Protein AF-A0A3G1KS59-F1 (afdb_monomer)

Radius of gyration: 21.38 Å; Cα contacts (8 Å, |Δi|>4): 62; chains: 1; bounding box: 38×48×67 Å

Organism: Formimonas warabiya (NCBI:txid1761012)

Structure (mmCIF, N/CA/C/O backbone):
data_AF-A0A3G1KS59-F1
#
_entry.id   AF-A0A3G1KS59-F1
#
loop_
_atom_site.group_PDB
_atom_site.id
_atom_site.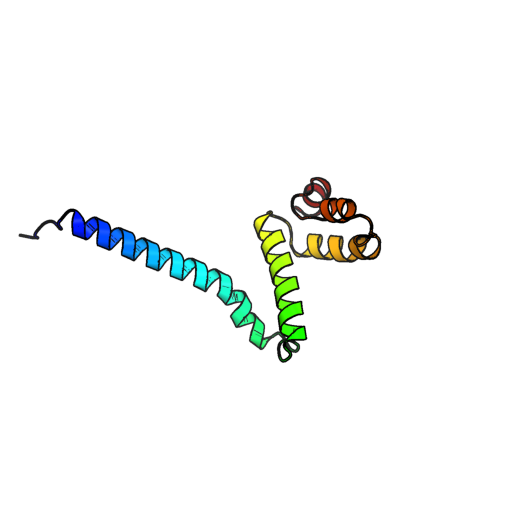type_symbol
_atom_site.label_atom_id
_atom_site.label_alt_id
_atom_site.label_comp_id
_atom_site.label_asym_id
_atom_site.label_entity_id
_atom_site.label_seq_id
_atom_site.pdbx_PDB_ins_code
_atom_site.Cartn_x
_atom_site.Cartn_y
_atom_site.Cartn_z
_atom_site.occupancy
_atom_site.B_iso_or_equiv
_atom_site.auth_seq_id
_atom_site.auth_comp_id
_atom_site.auth_asym_id
_atom_site.auth_atom_id
_atom_site.pdbx_PDB_model_num
ATOM 1 N N . MET A 1 1 ? 4.334 32.049 45.330 1.00 53.88 1 MET A N 1
ATOM 2 C CA . MET A 1 1 ? 3.163 32.367 44.484 1.00 53.88 1 MET A CA 1
ATOM 3 C C . MET A 1 1 ? 3.520 31.979 43.051 1.00 53.88 1 MET A C 1
ATOM 5 O O . MET A 1 1 ? 4.407 32.608 42.491 1.00 53.88 1 MET A O 1
ATOM 9 N N . ARG A 1 2 ? 2.989 30.873 42.498 1.00 63.34 2 ARG A N 1
ATOM 10 C CA . ARG A 1 2 ? 3.279 30.501 41.096 1.00 63.34 2 ARG A CA 1
ATOM 11 C C . ARG A 1 2 ? 2.574 31.510 40.196 1.00 63.34 2 ARG A C 1
ATOM 13 O O . ARG A 1 2 ? 1.353 31.610 40.256 1.00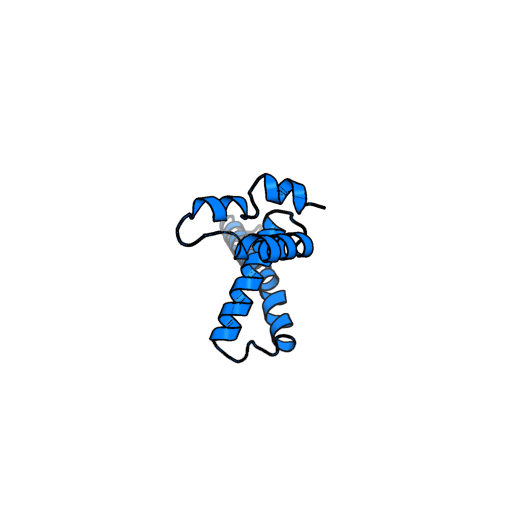 63.34 2 ARG A O 1
ATOM 20 N N . LEU A 1 3 ? 3.343 32.261 39.414 1.00 77.38 3 LEU A N 1
ATOM 21 C CA . LEU A 1 3 ? 2.802 33.132 38.377 1.00 77.38 3 LEU A CA 1
ATOM 22 C C . LEU A 1 3 ? 2.021 32.254 37.395 1.00 77.38 3 LEU A C 1
ATOM 24 O O . LEU A 1 3 ? 2.565 31.276 36.879 1.00 77.38 3 LEU A O 1
ATOM 28 N N . LEU A 1 4 ? 0.740 32.562 37.195 1.00 78.00 4 LEU A N 1
ATOM 29 C CA . LEU A 1 4 ? -0.046 31.897 36.164 1.00 78.00 4 LEU A CA 1
ATOM 30 C C . LEU A 1 4 ? 0.583 32.225 34.799 1.00 78.00 4 LEU A C 1
ATOM 32 O O . LEU A 1 4 ? 0.901 33.393 34.555 1.00 78.00 4 LEU A O 1
ATOM 36 N N . PRO A 1 5 ? 0.804 31.219 33.934 1.00 79.69 5 PRO A N 1
ATOM 37 C CA . PRO A 1 5 ? 1.373 31.443 32.612 1.00 79.69 5 PRO A CA 1
ATOM 38 C C . PRO A 1 5 ? 0.466 32.367 31.797 1.00 79.69 5 PRO A C 1
ATOM 40 O O . PRO A 1 5 ? -0.762 32.334 31.927 1.00 79.69 5 PRO A O 1
ATOM 43 N N . LYS A 1 6 ? 1.072 33.219 30.970 1.00 86.06 6 LYS A N 1
ATOM 44 C CA . LYS A 1 6 ? 0.328 34.174 30.146 1.00 86.06 6 LYS A CA 1
ATOM 45 C C . LYS A 1 6 ? -0.387 33.429 29.007 1.00 86.06 6 LYS A C 1
ATOM 47 O O . LYS A 1 6 ? 0.073 32.365 28.593 1.00 86.06 6 LYS A O 1
ATOM 52 N N . PRO A 1 7 ? -1.487 33.966 28.447 1.00 81.81 7 PRO A N 1
ATOM 53 C CA . PRO A 1 7 ? -2.228 33.335 27.342 1.00 81.81 7 PRO A CA 1
ATOM 54 C C . PRO A 1 7 ? -1.348 32.939 26.137 1.00 81.81 7 PRO A C 1
ATOM 56 O O . PRO A 1 7 ? -1.566 31.907 25.505 1.00 81.81 7 PRO A O 1
ATOM 59 N N . GLU A 1 8 ? -0.300 33.710 25.860 1.00 82.94 8 GLU A N 1
ATOM 60 C CA . GLU A 1 8 ? 0.714 33.436 24.832 1.00 82.94 8 GLU A CA 1
ATOM 61 C C . GLU A 1 8 ? 1.587 32.196 25.107 1.00 82.94 8 GLU A C 1
ATOM 63 O O . GLU A 1 8 ? 1.983 31.494 24.170 1.00 82.94 8 GLU A O 1
ATOM 68 N N . ASP A 1 9 ? 1.832 31.865 26.376 1.00 86.00 9 ASP A N 1
ATOM 69 C CA . ASP A 1 9 ? 2.581 30.669 26.773 1.00 86.00 9 ASP A CA 1
ATOM 70 C C . ASP A 1 9 ? 1.771 29.399 26.505 1.00 86.00 9 ASP A C 1
ATOM 72 O O . ASP A 1 9 ? 2.328 28.381 26.089 1.00 86.00 9 ASP A O 1
ATOM 76 N N . PHE A 1 10 ? 0.444 29.464 26.646 1.00 84.81 10 PHE A N 1
ATOM 77 C CA . PHE A 1 10 ? -0.437 28.356 26.280 1.00 84.81 10 PHE A CA 1
ATOM 78 C C . PHE A 1 10 ? -0.416 28.093 24.776 1.00 84.81 10 PHE A C 1
ATOM 80 O O . PHE A 1 10 ? -0.379 26.935 24.363 1.00 84.81 10 PHE A O 1
ATOM 87 N N . LEU A 1 11 ? -0.397 29.141 23.946 1.00 85.25 11 LEU A N 1
ATOM 88 C CA . LEU A 1 11 ? -0.320 28.974 22.496 1.00 85.25 11 LEU A CA 1
ATOM 89 C C . LEU A 1 11 ? 1.023 28.357 22.079 1.00 85.25 11 LEU A C 1
ATOM 91 O O . LEU A 1 11 ? 1.039 27.388 21.319 1.00 85.25 11 LEU A O 1
ATOM 95 N N . LYS A 1 12 ? 2.140 28.834 22.645 1.00 86.31 12 LYS A N 1
ATOM 96 C CA . LYS A 1 12 ? 3.471 28.235 22.436 1.00 86.31 12 LYS A CA 1
ATOM 97 C C . LYS A 1 12 ? 3.527 26.781 22.903 1.00 86.31 12 LYS A C 1
ATOM 99 O O . LYS A 1 12 ? 4.078 25.937 22.199 1.00 86.31 12 LYS A O 1
ATOM 104 N N . MET A 1 13 ? 2.932 26.473 24.056 1.00 86.69 13 MET A N 1
ATOM 105 C CA . MET A 1 13 ? 2.868 25.112 24.586 1.00 86.69 13 MET A CA 1
ATOM 106 C C . MET A 1 13 ? 2.061 24.194 23.666 1.00 86.69 13 MET A C 1
ATOM 108 O O . MET A 1 13 ? 2.522 23.099 23.362 1.00 86.69 13 MET A O 1
ATOM 112 N N . ARG A 1 14 ? 0.905 24.646 23.160 1.00 87.88 14 ARG A N 1
ATOM 113 C CA . ARG A 1 14 ? 0.076 23.871 22.222 1.00 87.88 14 ARG A CA 1
ATOM 114 C C . ARG A 1 14 ? 0.790 23.635 20.900 1.00 87.88 14 ARG A C 1
ATOM 116 O O . ARG A 1 14 ? 0.842 22.493 20.463 1.00 87.88 14 ARG A O 1
ATOM 123 N N . ILE A 1 15 ? 1.380 24.667 20.296 1.00 88.31 15 ILE A N 1
ATOM 124 C CA . ILE A 1 15 ? 2.144 24.528 19.045 1.00 88.31 15 ILE A CA 1
ATOM 125 C C . ILE A 1 15 ? 3.283 23.520 19.231 1.00 88.31 15 ILE A C 1
ATOM 127 O O . ILE A 1 15 ? 3.451 22.616 18.416 1.00 88.31 15 ILE A O 1
ATOM 131 N N . ARG A 1 16 ? 4.026 23.618 20.340 1.00 90.19 16 ARG A N 1
ATOM 132 C CA . ARG A 1 16 ? 5.118 22.688 20.644 1.00 90.19 16 ARG A CA 1
ATOM 133 C C . ARG A 1 16 ? 4.620 21.257 20.851 1.00 90.19 16 ARG A C 1
ATOM 135 O O . ARG A 1 16 ? 5.262 20.328 20.370 1.00 90.19 16 ARG A O 1
ATOM 142 N N . LEU A 1 17 ? 3.474 21.082 21.511 1.00 86.44 17 LEU A N 1
ATOM 143 C CA . LEU A 1 17 ? 2.839 19.776 21.692 1.00 86.44 17 LEU A CA 1
ATOM 144 C C . LEU A 1 17 ? 2.411 19.170 20.347 1.00 86.44 17 LEU A C 1
ATOM 146 O O . LEU A 1 17 ? 2.685 18.003 20.095 1.00 86.44 17 LEU A O 1
ATOM 150 N N . TYR A 1 18 ? 1.802 19.967 19.464 1.00 87.19 18 TYR A N 1
ATOM 151 C CA . TYR A 1 18 ? 1.408 19.529 18.123 1.00 87.19 18 TYR A CA 1
ATOM 152 C C . TYR A 1 18 ? 2.612 19.089 17.293 1.00 87.19 18 TYR A C 1
ATOM 154 O O . TYR A 1 18 ? 2.584 18.001 16.728 1.00 87.19 18 TYR A O 1
ATOM 162 N N . ILE A 1 19 ? 3.686 19.882 17.260 1.00 89.88 19 ILE A N 1
ATOM 163 C CA . ILE A 1 19 ? 4.908 19.529 16.520 1.00 89.88 19 ILE A CA 1
ATOM 164 C C . ILE A 1 19 ? 5.502 18.213 17.042 1.00 89.88 19 ILE A C 1
ATOM 166 O O . ILE A 1 19 ? 5.876 17.355 16.246 1.00 89.88 19 ILE A O 1
ATOM 170 N N . LEU A 1 20 ? 5.548 18.024 18.366 1.00 89.75 20 LEU A N 1
ATOM 171 C CA . LEU A 1 20 ? 6.035 16.783 18.977 1.00 89.75 20 LEU A CA 1
ATOM 172 C C . LEU A 1 20 ? 5.166 15.575 18.605 1.00 89.75 20 LEU A C 1
ATOM 174 O O . LEU A 1 20 ? 5.705 14.536 18.229 1.00 89.75 20 LEU A O 1
ATOM 178 N N . MET A 1 21 ? 3.838 15.708 18.675 1.00 88.25 21 MET A N 1
ATOM 179 C CA . MET A 1 21 ? 2.926 14.622 18.305 1.00 88.25 21 MET A CA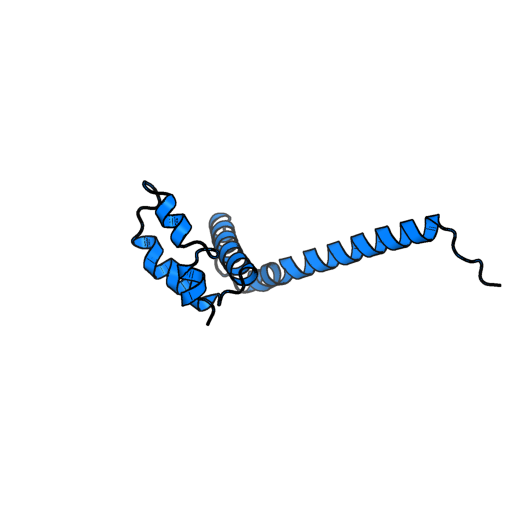 1
ATOM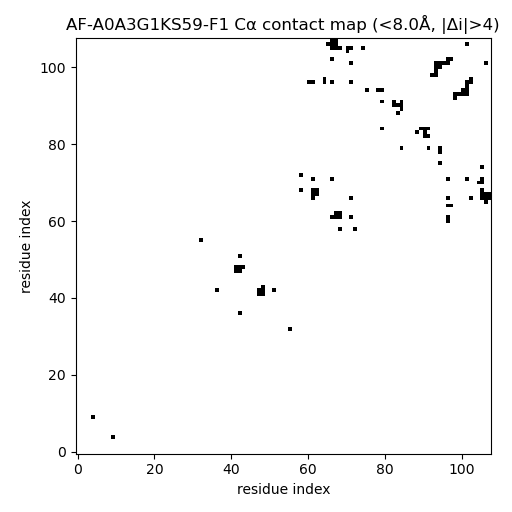 180 C C . MET A 1 21 ? 3.027 14.279 16.817 1.00 88.25 21 MET A C 1
ATOM 182 O O . MET A 1 21 ? 3.097 13.104 16.468 1.00 88.25 21 MET A O 1
ATOM 186 N N . LEU A 1 22 ? 3.102 15.283 15.941 1.00 88.19 22 LEU A N 1
ATOM 187 C CA . LEU A 1 22 ? 3.285 15.069 14.505 1.00 88.19 22 LEU A CA 1
ATOM 188 C C . LEU A 1 22 ? 4.611 14.361 14.203 1.00 88.19 22 LEU A C 1
ATOM 190 O O . LEU A 1 22 ? 4.629 13.407 13.428 1.00 88.19 22 LEU A O 1
ATOM 194 N N . GLY A 1 23 ? 5.703 14.780 14.852 1.00 88.81 23 GLY A N 1
ATOM 195 C CA . GLY A 1 23 ? 7.009 14.136 14.716 1.00 88.81 23 GLY A CA 1
ATOM 196 C C . GLY A 1 23 ? 6.982 12.670 15.148 1.00 88.81 23 GLY A C 1
ATOM 197 O O . GLY A 1 23 ? 7.453 11.808 14.412 1.00 88.81 23 GLY A O 1
ATOM 198 N N . TYR A 1 24 ? 6.359 12.375 16.293 1.00 90.75 24 TYR A N 1
ATOM 199 C CA . TYR A 1 24 ? 6.215 11.006 16.791 1.00 90.75 24 TYR A CA 1
ATOM 200 C C . TYR A 1 24 ? 5.422 10.111 15.829 1.00 90.75 24 TYR A C 1
ATOM 202 O O . TYR A 1 24 ? 5.840 8.991 15.539 1.00 90.75 24 TYR A O 1
ATOM 210 N N . LEU A 1 25 ? 4.302 10.608 15.293 1.00 87.81 25 LEU A N 1
ATOM 211 C CA . LEU A 1 25 ? 3.479 9.866 14.333 1.00 87.81 25 LEU A CA 1
ATOM 212 C C . LEU A 1 25 ? 4.239 9.586 13.030 1.00 87.81 25 LEU A C 1
ATOM 214 O O . LEU A 1 25 ? 4.208 8.460 12.529 1.00 87.81 25 LEU A O 1
ATOM 218 N N . ALA A 1 26 ? 4.954 10.585 12.506 1.00 84.19 26 ALA A N 1
ATOM 219 C CA . ALA A 1 26 ? 5.766 10.434 11.303 1.00 84.19 26 ALA A CA 1
ATOM 220 C C . ALA A 1 26 ? 6.908 9.426 11.508 1.00 84.19 26 ALA A C 1
ATOM 222 O O . ALA A 1 26 ? 7.119 8.543 10.675 1.00 84.19 26 ALA A O 1
ATOM 223 N N . GLU A 1 27 ? 7.610 9.510 12.640 1.00 85.88 27 GLU A N 1
ATOM 224 C CA . GLU A 1 27 ? 8.688 8.583 12.976 1.00 85.88 27 GLU A CA 1
ATOM 225 C C . GLU A 1 27 ? 8.162 7.149 13.133 1.00 85.88 27 GLU A C 1
ATOM 227 O O . GLU A 1 27 ? 8.748 6.204 12.605 1.00 85.88 27 GLU A O 1
ATOM 232 N N . ASN A 1 28 ? 7.023 6.970 13.806 1.00 85.88 28 ASN A N 1
ATOM 233 C CA . ASN A 1 28 ? 6.437 5.649 14.000 1.00 85.88 28 ASN A CA 1
ATOM 234 C C . ASN A 1 28 ? 5.954 5.015 12.685 1.00 85.88 28 ASN A C 1
ATOM 236 O O . ASN A 1 28 ? 6.087 3.806 12.510 1.00 85.88 28 ASN A O 1
ATOM 240 N N . SER A 1 29 ? 5.465 5.828 11.745 1.00 81.31 29 SER A N 1
ATOM 241 C CA . SER A 1 29 ? 5.058 5.374 10.410 1.00 81.31 29 SER A CA 1
ATOM 242 C C . SER A 1 29 ? 6.240 4.854 9.575 1.00 81.31 29 SER A C 1
ATOM 244 O O . SER A 1 29 ? 6.131 3.824 8.913 1.00 81.31 29 SER A O 1
ATOM 246 N N . ILE A 1 30 ? 7.416 5.495 9.654 1.00 81.12 30 ILE A N 1
ATOM 247 C CA . ILE A 1 30 ? 8.594 5.093 8.861 1.00 81.12 30 ILE A CA 1
ATOM 248 C C . ILE A 1 30 ? 9.448 3.993 9.522 1.00 81.12 30 ILE A C 1
ATOM 250 O O . ILE A 1 30 ? 10.185 3.280 8.837 1.00 81.12 30 ILE A O 1
ATOM 254 N N . ARG A 1 31 ? 9.357 3.804 10.845 1.00 82.38 31 ARG A N 1
ATOM 255 C CA . ARG A 1 31 ? 10.093 2.759 11.589 1.00 82.38 31 ARG A CA 1
ATOM 256 C C . ARG A 1 31 ? 10.012 1.347 10.983 1.00 82.38 31 ARG A C 1
ATOM 258 O O . ARG A 1 31 ? 11.078 0.747 10.830 1.00 82.38 31 ARG A O 1
ATOM 265 N N . PRO A 1 32 ? 8.843 0.791 10.604 1.00 75.81 32 PRO A N 1
ATOM 266 C CA . PRO A 1 32 ? 8.778 -0.549 10.010 1.00 75.81 32 PRO A CA 1
ATOM 267 C C . PRO A 1 32 ? 9.554 -0.659 8.688 1.00 75.81 32 PRO A C 1
ATOM 269 O O . PRO A 1 32 ? 10.188 -1.684 8.439 1.00 75.81 32 PRO A O 1
ATOM 272 N N . PHE A 1 33 ? 9.588 0.408 7.883 1.00 72.81 33 PHE A N 1
ATOM 273 C CA . PHE A 1 33 ? 10.399 0.476 6.663 1.00 72.81 33 PHE A CA 1
ATOM 274 C C . PHE A 1 33 ? 11.898 0.428 6.994 1.00 72.81 33 PHE A C 1
ATOM 276 O O . PHE A 1 33 ? 12.645 -0.357 6.416 1.00 72.81 33 PHE A O 1
ATOM 283 N N . VAL A 1 34 ? 12.348 1.238 7.960 1.00 75.00 34 VAL A N 1
ATOM 284 C CA . VAL A 1 34 ? 13.768 1.326 8.353 1.00 75.00 34 VAL A CA 1
ATOM 285 C C . VAL A 1 34 ? 14.265 0.027 8.989 1.00 75.00 34 VAL A C 1
ATOM 287 O O . VAL A 1 34 ? 15.372 -0.410 8.679 1.00 75.00 34 VAL A O 1
ATOM 290 N N . LEU A 1 35 ? 13.454 -0.615 9.835 1.00 76.50 35 LEU A N 1
ATOM 291 C CA . LEU A 1 35 ? 13.786 -1.909 10.440 1.00 76.50 35 LEU A CA 1
ATOM 292 C C . LEU A 1 35 ? 13.836 -3.031 9.391 1.00 76.50 35 LEU A C 1
ATOM 294 O O . LEU A 1 35 ? 14.724 -3.881 9.447 1.00 76.50 35 LEU A O 1
ATOM 298 N N . GLY A 1 36 ? 12.941 -2.991 8.398 1.00 71.62 36 GLY A N 1
ATOM 299 C CA . GLY A 1 36 ? 12.904 -3.937 7.284 1.00 71.62 36 GLY A CA 1
ATOM 300 C C . GLY A 1 36 ? 14.141 -3.898 6.384 1.00 71.62 36 GLY A C 1
ATOM 301 O O . GLY A 1 36 ? 14.514 -4.936 5.847 1.00 71.62 36 GLY A O 1
ATOM 302 N N . ARG A 1 37 ? 14.852 -2.761 6.286 1.00 66.75 37 ARG A N 1
ATOM 303 C CA . ARG A 1 37 ? 16.070 -2.622 5.455 1.00 66.75 37 ARG A CA 1
ATOM 304 C C . ARG A 1 37 ? 17.148 -3.665 5.756 1.00 66.75 37 ARG A C 1
ATOM 306 O O . ARG A 1 37 ? 17.851 -4.070 4.841 1.00 66.75 37 ARG A O 1
ATOM 313 N N . LYS A 1 38 ? 17.267 -4.131 7.005 1.00 64.38 38 LYS A N 1
ATOM 314 C CA . LYS A 1 38 ? 18.213 -5.207 7.367 1.00 64.38 38 LYS A CA 1
ATOM 315 C C . LYS A 1 38 ? 17.811 -6.582 6.815 1.00 64.38 38 LYS A C 1
ATOM 317 O O . LYS A 1 38 ? 18.665 -7.452 6.711 1.00 64.38 38 LYS A O 1
ATOM 322 N N . ASN A 1 39 ? 16.535 -6.774 6.482 1.00 63.91 39 ASN A N 1
ATOM 323 C CA . ASN A 1 39 ? 15.967 -8.023 5.975 1.00 63.91 39 ASN A CA 1
ATOM 324 C C . ASN A 1 39 ? 15.675 -7.975 4.461 1.00 63.91 39 ASN A C 1
ATOM 326 O O . ASN A 1 39 ? 15.304 -8.986 3.868 1.00 63.91 39 ASN A O 1
ATOM 330 N N . TRP A 1 40 ? 15.811 -6.812 3.813 1.00 65.75 40 TRP A N 1
ATOM 331 C CA . TRP A 1 40 ? 15.588 -6.665 2.373 1.00 65.75 40 TRP A CA 1
ATOM 332 C C . TRP A 1 40 ? 16.892 -6.870 1.620 1.00 65.75 40 TRP A C 1
ATOM 334 O O . TRP A 1 40 ? 17.585 -5.914 1.276 1.00 65.75 40 TRP A O 1
ATOM 344 N N . LEU A 1 41 ? 17.184 -8.134 1.313 1.00 60.59 41 LEU A N 1
ATOM 345 C CA . LEU A 1 41 ? 18.353 -8.541 0.526 1.00 60.59 41 LEU A CA 1
ATOM 346 C C . LEU A 1 41 ? 18.473 -7.830 -0.842 1.00 60.59 41 LEU A C 1
ATOM 348 O O . LEU A 1 41 ? 19.543 -7.845 -1.438 1.00 60.59 41 LEU A O 1
ATOM 352 N N . PHE A 1 42 ? 17.398 -7.205 -1.343 1.00 56.97 42 PHE A N 1
ATOM 353 C CA . PHE A 1 42 ? 17.333 -6.596 -2.678 1.00 56.97 42 PHE A CA 1
ATOM 354 C C . PHE A 1 42 ? 17.227 -5.062 -2.684 1.00 56.97 42 PHE A C 1
ATOM 356 O O . PHE A 1 42 ? 17.134 -4.465 -3.755 1.00 56.97 42 PHE A O 1
ATOM 363 N N . ALA A 1 43 ? 17.261 -4.398 -1.523 1.00 61.06 43 ALA A N 1
ATOM 364 C CA . ALA A 1 43 ? 17.150 -2.936 -1.438 1.00 61.06 43 ALA A CA 1
ATOM 365 C C . ALA A 1 43 ? 18.465 -2.180 -1.727 1.00 61.06 43 ALA A C 1
ATOM 367 O O . ALA A 1 43 ? 18.496 -0.958 -1.612 1.00 61.06 43 ALA A O 1
ATOM 368 N N . ASP A 1 44 ? 19.531 -2.891 -2.106 1.00 69.31 44 ASP A N 1
ATOM 369 C CA . ASP A 1 44 ? 20.860 -2.323 -2.385 1.00 69.31 44 ASP A CA 1
ATOM 370 C C . ASP A 1 44 ? 20.923 -1.568 -3.729 1.00 69.31 44 ASP A C 1
ATOM 372 O O . ASP A 1 44 ? 21.792 -0.735 -3.967 1.00 69.31 44 ASP A O 1
ATOM 376 N N . THR A 1 45 ? 19.951 -1.803 -4.618 1.00 83.75 45 THR A N 1
ATOM 377 C CA . THR A 1 45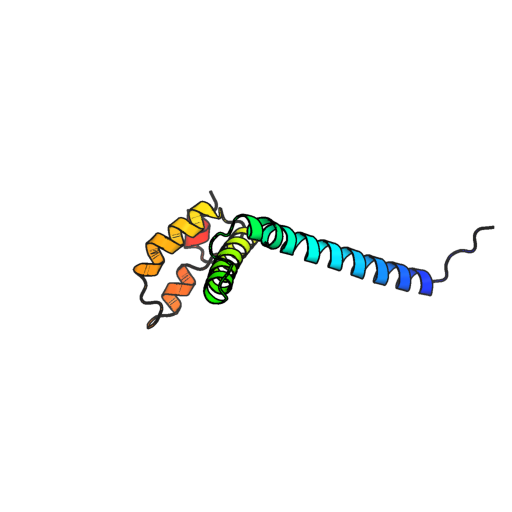 ? 19.845 -1.099 -5.905 1.00 83.75 45 THR A CA 1
ATOM 378 C C . THR A 1 45 ? 18.685 -0.099 -5.901 1.00 83.75 45 THR A C 1
ATOM 380 O O . THR A 1 45 ? 17.646 -0.372 -5.294 1.00 83.75 45 THR A O 1
ATOM 383 N N . PRO A 1 46 ? 18.771 1.027 -6.639 1.00 83.50 46 PRO A N 1
ATOM 384 C CA . PRO A 1 46 ? 17.672 1.997 -6.727 1.00 83.50 46 PRO A CA 1
ATOM 385 C C . PRO A 1 46 ? 16.387 1.381 -7.303 1.00 83.50 46 PRO A C 1
ATOM 387 O O . PRO A 1 46 ? 15.284 1.738 -6.891 1.00 83.50 46 PRO A O 1
ATOM 390 N N . LYS A 1 47 ? 16.520 0.405 -8.213 1.00 83.25 47 LYS A N 1
ATOM 391 C CA . LYS A 1 47 ? 15.383 -0.356 -8.750 1.00 83.25 47 LYS A CA 1
ATOM 392 C C . LYS A 1 47 ? 14.725 -1.220 -7.673 1.00 83.25 47 LYS A C 1
ATOM 394 O O . LYS A 1 47 ? 13.504 -1.211 -7.555 1.00 83.25 47 LYS A O 1
ATOM 399 N N . GLY A 1 48 ? 15.521 -1.920 -6.865 1.00 81.19 48 GLY A N 1
ATOM 400 C CA . GLY A 1 48 ? 15.017 -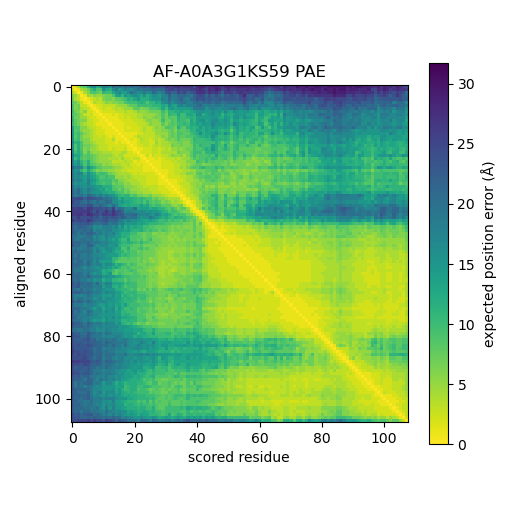2.711 -5.744 1.00 81.19 48 GLY A CA 1
ATOM 401 C C . GLY A 1 48 ? 14.379 -1.851 -4.654 1.00 81.19 48 GLY A C 1
ATOM 402 O O . GLY A 1 48 ? 13.310 -2.189 -4.158 1.00 81.19 48 GLY A O 1
ATOM 403 N N . ALA A 1 49 ? 14.959 -0.687 -4.349 1.00 82.50 49 ALA A N 1
ATOM 404 C CA . ALA A 1 49 ? 14.364 0.281 -3.431 1.00 82.50 49 ALA A CA 1
ATOM 405 C C . ALA A 1 49 ? 12.995 0.784 -3.927 1.00 82.50 49 ALA A C 1
ATOM 407 O O . ALA A 1 49 ? 12.053 0.862 -3.140 1.00 82.50 49 ALA A O 1
ATOM 408 N N . SER A 1 50 ? 12.867 1.073 -5.228 1.00 84.31 50 SER A N 1
ATOM 409 C CA . SER A 1 50 ? 11.598 1.483 -5.843 1.00 84.31 50 SER A CA 1
ATOM 410 C C . SER A 1 50 ? 10.546 0.369 -5.810 1.00 84.31 50 SER A C 1
ATOM 412 O O . SER A 1 50 ? 9.404 0.630 -5.435 1.00 84.31 50 SER A O 1
ATOM 414 N N . ALA A 1 51 ? 10.928 -0.874 -6.120 1.00 85.00 51 ALA A N 1
ATOM 415 C CA . ALA A 1 51 ? 10.028 -2.023 -6.044 1.00 85.00 51 ALA A CA 1
ATOM 416 C C . ALA A 1 51 ? 9.543 -2.277 -4.606 1.00 85.00 51 ALA A C 1
ATOM 418 O O . ALA A 1 51 ? 8.344 -2.429 -4.375 1.00 85.00 51 ALA A O 1
ATOM 419 N N . SER A 1 52 ? 10.450 -2.245 -3.625 1.00 82.81 52 SER A N 1
ATOM 420 C CA . SER A 1 52 ? 10.090 -2.375 -2.210 1.00 82.81 52 SER A CA 1
ATOM 421 C C . SER A 1 52 ? 9.161 -1.249 -1.761 1.00 82.81 52 SER A C 1
ATOM 423 O O . SER A 1 52 ? 8.167 -1.515 -1.092 1.00 82.81 52 SER A O 1
ATOM 425 N N . ALA A 1 53 ? 9.430 -0.001 -2.158 1.00 85.38 53 ALA A N 1
ATOM 426 C CA . ALA A 1 53 ? 8.555 1.125 -1.840 1.00 85.38 53 ALA A CA 1
ATOM 427 C C . ALA A 1 53 ? 7.135 0.917 -2.390 1.00 85.38 53 ALA A C 1
ATOM 429 O O . ALA A 1 53 ? 6.177 1.120 -1.651 1.00 85.38 53 ALA A O 1
ATOM 430 N N . ALA A 1 54 ? 6.997 0.437 -3.631 1.00 87.81 54 ALA A N 1
ATOM 431 C CA . ALA A 1 54 ? 5.694 0.147 -4.230 1.00 87.81 54 ALA A CA 1
ATOM 432 C C . ALA A 1 54 ? 4.920 -0.931 -3.451 1.00 87.81 54 ALA A C 1
ATOM 434 O O . ALA A 1 54 ? 3.746 -0.739 -3.136 1.00 87.81 54 ALA A O 1
ATOM 435 N N . VAL A 1 55 ? 5.578 -2.033 -3.076 1.00 87.31 55 VAL A N 1
ATOM 436 C CA . VAL A 1 55 ? 4.947 -3.098 -2.275 1.00 87.31 55 VAL A CA 1
ATOM 437 C C . VAL A 1 55 ? 4.506 -2.569 -0.909 1.00 87.31 55 VAL A C 1
ATOM 439 O O . VAL A 1 55 ? 3.382 -2.832 -0.487 1.00 87.31 55 VAL A O 1
ATOM 442 N N . TYR A 1 56 ? 5.346 -1.781 -0.232 1.00 85.62 56 TYR A N 1
ATOM 443 C CA . TYR A 1 56 ? 4.977 -1.167 1.046 1.00 85.62 56 TYR A CA 1
ATOM 444 C C . TYR A 1 56 ? 3.799 -0.208 0.914 1.00 85.62 56 TYR A C 1
ATOM 446 O O . TYR A 1 56 ? 2.907 -0.245 1.757 1.00 85.62 56 TYR A O 1
ATOM 454 N N . SER A 1 57 ? 3.753 0.603 -0.145 1.00 89.25 57 SER A N 1
ATOM 455 C CA . SER A 1 57 ? 2.601 1.459 -0.421 1.00 89.25 57 SER A CA 1
ATOM 456 C C . SER A 1 57 ? 1.318 0.636 -0.538 1.00 89.25 57 SER A C 1
ATOM 458 O O . SER A 1 57 ? 0.352 0.959 0.141 1.00 89.25 57 SER A O 1
ATOM 460 N N . ILE A 1 58 ? 1.325 -0.470 -1.291 1.00 90.56 58 ILE A N 1
ATOM 461 C CA . ILE A 1 58 ? 0.156 -1.358 -1.433 1.00 90.56 58 ILE A CA 1
ATOM 462 C C . ILE A 1 58 ? -0.277 -1.928 -0.074 1.00 90.56 58 ILE A C 1
ATOM 464 O O . ILE A 1 58 ? -1.464 -1.917 0.254 1.00 90.56 58 ILE A O 1
ATOM 468 N N . VAL A 1 59 ? 0.676 -2.395 0.738 1.00 89.81 59 VAL A N 1
ATOM 469 C CA . VAL A 1 59 ? 0.398 -2.938 2.076 1.00 89.81 59 VAL A CA 1
ATOM 470 C C . VAL A 1 59 ? -0.208 -1.883 3.002 1.00 89.81 59 VAL A C 1
ATOM 472 O O . VAL A 1 59 ? -1.198 -2.161 3.678 1.00 89.81 59 VAL A O 1
ATOM 475 N N . GLU A 1 60 ? 0.359 -0.679 3.044 1.00 88.62 60 GLU A N 1
ATOM 476 C CA . GLU A 1 60 ? -0.154 0.401 3.890 1.00 88.62 60 GLU A CA 1
ATOM 477 C C . GLU A 1 60 ? -1.528 0.885 3.413 1.00 88.62 60 GLU A C 1
ATOM 479 O O . GLU A 1 60 ? -2.410 1.120 4.239 1.00 88.62 60 GLU A O 1
ATOM 484 N N . THR A 1 61 ? -1.775 0.940 2.100 1.00 91.12 61 THR A N 1
ATOM 485 C CA . THR A 1 61 ? -3.110 1.243 1.566 1.00 91.12 61 THR A CA 1
ATOM 486 C C . THR A 1 61 ? -4.127 0.165 1.951 1.00 91.12 61 THR A C 1
ATOM 488 O O . THR A 1 61 ? -5.242 0.504 2.346 1.00 91.12 61 THR A O 1
ATOM 491 N N . ALA A 1 62 ? -3.764 -1.121 1.907 1.00 91.38 62 ALA A N 1
ATOM 492 C CA . ALA A 1 62 ? -4.647 -2.210 2.330 1.00 91.38 62 ALA A CA 1
ATOM 493 C C . ALA A 1 62 ? -5.018 -2.100 3.818 1.00 91.38 62 ALA A C 1
ATOM 495 O O . ALA A 1 62 ? -6.196 -2.171 4.172 1.00 91.38 62 ALA A O 1
ATOM 496 N N . LYS A 1 63 ? -4.030 -1.830 4.682 1.00 89.12 63 LYS A N 1
ATOM 497 C CA . LYS A 1 63 ? -4.255 -1.595 6.118 1.00 89.12 63 LYS A CA 1
ATOM 498 C C . LYS A 1 63 ? -5.134 -0.373 6.371 1.00 89.12 63 LYS A C 1
ATOM 500 O O . LYS A 1 63 ? -6.044 -0.446 7.191 1.00 89.12 63 LYS A O 1
ATOM 505 N N . ALA A 1 64 ? -4.892 0.730 5.660 1.00 90.38 64 ALA A N 1
ATOM 506 C CA . ALA A 1 64 ? -5.686 1.952 5.780 1.00 90.38 64 ALA A CA 1
ATOM 507 C C . ALA A 1 64 ? -7.161 1.736 5.393 1.00 90.38 64 ALA A C 1
ATOM 509 O O . ALA A 1 64 ? -8.041 2.385 5.949 1.00 90.38 64 ALA A O 1
ATOM 510 N N . ASN A 1 65 ? -7.430 0.789 4.488 1.00 90.25 65 ASN A N 1
ATOM 511 C CA . ASN A 1 65 ? -8.778 0.382 4.082 1.00 90.25 65 ASN A CA 1
ATOM 512 C C . ASN A 1 65 ? -9.371 -0.754 4.942 1.00 90.25 65 ASN A C 1
ATOM 514 O O . ASN A 1 65 ? -10.463 -1.240 4.640 1.00 90.25 65 ASN A O 1
ATOM 518 N N . GLY A 1 66 ? -8.678 -1.178 6.006 1.00 89.50 66 GLY A N 1
ATOM 519 C CA . GLY A 1 66 ? -9.136 -2.229 6.917 1.00 89.50 66 GLY A CA 1
ATOM 520 C C . GLY A 1 66 ? -9.169 -3.629 6.298 1.00 89.50 66 GLY A C 1
ATOM 521 O O . GLY A 1 66 ? -9.969 -4.455 6.729 1.00 89.50 66 GLY A O 1
ATOM 522 N N . LEU A 1 67 ? -8.347 -3.888 5.279 1.00 91.56 67 LEU A N 1
ATOM 523 C CA . LEU A 1 67 ? -8.265 -5.183 4.606 1.00 91.56 67 LEU A CA 1
ATOM 524 C C . LEU A 1 67 ? -7.187 -6.075 5.228 1.00 91.56 67 LEU A C 1
ATOM 526 O O . LEU A 1 67 ? -6.154 -5.600 5.712 1.00 91.56 67 LEU A O 1
ATOM 530 N N . ASN A 1 68 ? -7.384 -7.388 5.123 1.00 91.56 68 ASN A N 1
ATOM 531 C CA . ASN A 1 68 ? -6.339 -8.361 5.384 1.00 91.56 68 ASN A CA 1
ATOM 532 C C . ASN A 1 68 ? -5.282 -8.282 4.275 1.00 91.56 68 ASN A C 1
ATOM 534 O O . ASN A 1 68 ? -5.539 -8.591 3.109 1.00 91.56 68 ASN A O 1
ATOM 538 N N . VAL A 1 69 ? -4.072 -7.869 4.655 1.00 90.81 69 VAL A N 1
ATOM 539 C CA . VAL A 1 69 ? -2.954 -7.641 3.729 1.00 90.81 69 VAL A CA 1
ATOM 540 C C . VAL A 1 69 ? -2.630 -8.889 2.910 1.00 90.81 69 VAL A C 1
ATOM 542 O O . VAL A 1 69 ? -2.370 -8.782 1.715 1.00 90.81 69 VAL A O 1
ATOM 545 N N . TYR A 1 70 ? -2.644 -10.068 3.535 1.00 90.69 70 TYR A N 1
ATOM 546 C CA . TYR A 1 70 ? -2.291 -11.313 2.857 1.00 90.69 70 TYR A CA 1
ATOM 547 C C . TYR A 1 70 ? -3.325 -11.670 1.785 1.00 90.69 70 TYR A C 1
ATOM 549 O O . TYR A 1 70 ? -2.967 -11.923 0.634 1.00 90.69 70 TYR A O 1
ATOM 557 N N . THR A 1 71 ? -4.607 -11.620 2.148 1.00 91.75 71 THR A N 1
ATOM 558 C CA . THR A 1 71 ? -5.719 -11.923 1.240 1.00 91.75 71 THR A CA 1
ATOM 559 C C . THR A 1 71 ? -5.760 -10.942 0.072 1.00 91.75 71 THR A C 1
ATOM 561 O O . THR A 1 71 ? -5.889 -11.362 -1.076 1.00 91.75 71 THR A O 1
ATOM 564 N N . TYR A 1 72 ? -5.554 -9.651 0.343 1.00 92.69 72 TYR A N 1
ATOM 565 C CA . TYR A 1 72 ? -5.533 -8.617 -0.689 1.00 92.69 72 TYR A CA 1
ATOM 566 C C . TYR A 1 72 ? -4.353 -8.758 -1.659 1.00 92.69 72 TYR A C 1
ATOM 568 O O . TYR A 1 72 ? -4.535 -8.646 -2.870 1.00 92.69 72 TYR A O 1
ATOM 576 N N . LEU A 1 73 ? -3.149 -9.058 -1.162 1.00 91.56 73 LEU A N 1
ATOM 577 C CA . LEU A 1 73 ? -1.998 -9.313 -2.033 1.00 91.56 73 LEU A CA 1
ATOM 578 C C . LEU A 1 73 ? -2.221 -10.545 -2.913 1.00 91.56 73 LEU A C 1
ATOM 580 O O . LEU A 1 73 ? -1.897 -10.508 -4.097 1.00 91.56 73 LEU A O 1
ATOM 584 N N . ASN A 1 74 ? -2.796 -11.615 -2.360 1.00 91.50 74 ASN A N 1
ATOM 585 C CA . ASN A 1 74 ? -3.117 -12.808 -3.137 1.00 91.50 74 ASN A CA 1
ATOM 586 C C . ASN A 1 74 ? -4.156 -12.502 -4.228 1.00 91.50 74 ASN A C 1
ATOM 588 O O . ASN A 1 74 ? -3.963 -12.878 -5.380 1.00 91.50 74 ASN A O 1
ATOM 592 N N . TYR A 1 75 ? -5.211 -11.758 -3.883 1.00 91.12 75 TYR A N 1
ATOM 593 C CA . TYR A 1 75 ? -6.226 -11.300 -4.832 1.00 91.12 75 TYR A CA 1
ATOM 594 C C . TYR A 1 75 ? -5.593 -10.489 -5.973 1.00 91.12 75 TYR A C 1
ATOM 596 O O . TYR A 1 75 ? -5.761 -10.826 -7.144 1.00 91.12 75 TYR A O 1
ATOM 604 N N . LEU A 1 76 ? -4.784 -9.476 -5.650 1.00 90.31 76 LEU A N 1
ATOM 605 C CA . LEU A 1 76 ? -4.094 -8.669 -6.658 1.00 90.31 76 LEU A CA 1
ATOM 606 C C . LEU A 1 76 ? -3.213 -9.521 -7.576 1.00 90.31 76 LEU A C 1
ATOM 608 O O . LEU A 1 76 ? -3.318 -9.410 -8.792 1.00 90.31 76 LEU A O 1
ATOM 612 N N . LEU A 1 77 ? -2.367 -10.391 -7.022 1.00 89.81 77 LEU A N 1
ATOM 613 C CA . LEU A 1 77 ? -1.452 -11.210 -7.821 1.00 89.81 77 LEU A CA 1
ATOM 614 C C . LEU A 1 77 ? -2.177 -12.233 -8.708 1.00 89.81 77 LEU A C 1
ATOM 616 O O . LEU A 1 77 ? -1.642 -12.608 -9.750 1.00 89.81 77 LEU A O 1
ATOM 620 N N . LEU A 1 78 ? -3.380 -12.666 -8.324 1.00 89.75 78 LEU A N 1
ATOM 621 C CA . LEU A 1 78 ? -4.186 -13.613 -9.092 1.00 89.75 78 LEU A CA 1
ATOM 622 C C . LEU A 1 78 ? -4.943 -12.938 -10.247 1.00 89.75 78 LEU A C 1
ATOM 624 O O . LEU A 1 78 ? -5.015 -13.487 -11.347 1.00 89.75 78 LEU A O 1
ATOM 628 N N . TYR A 1 79 ? -5.518 -11.757 -10.006 1.00 86.88 79 TYR A N 1
ATOM 629 C CA . TYR A 1 79 ? -6.418 -11.104 -10.962 1.00 86.88 79 TYR A CA 1
ATOM 630 C C . TYR A 1 79 ? -5.727 -10.052 -11.837 1.00 86.88 79 TYR A C 1
ATOM 632 O O . TYR A 1 79 ? -6.075 -9.925 -13.009 1.00 86.88 79 TYR A O 1
ATOM 640 N N . MET A 1 80 ? -4.701 -9.361 -11.331 1.00 85.56 80 MET A N 1
ATOM 641 C CA . MET A 1 80 ? -3.995 -8.302 -12.066 1.00 85.56 80 MET A CA 1
ATOM 642 C C . MET A 1 80 ? -3.335 -8.765 -13.382 1.00 85.56 80 MET A C 1
ATOM 644 O O . MET A 1 80 ? -3.401 -8.020 -14.360 1.00 85.56 80 MET A O 1
ATOM 648 N N . PRO A 1 81 ? -2.720 -9.964 -13.488 1.00 84.75 81 PRO A N 1
ATOM 649 C CA . PRO A 1 81 ? -2.145 -10.421 -14.758 1.00 84.75 81 PRO A CA 1
ATOM 650 C C . PRO A 1 81 ? -3.193 -10.647 -15.853 1.00 84.75 81 PRO A C 1
ATOM 652 O O . PRO A 1 81 ? -2.856 -10.613 -17.033 1.00 84.75 81 PRO A O 1
ATOM 655 N N . ASN A 1 82 ? -4.446 -10.889 -15.458 1.00 80.00 82 ASN A N 1
ATOM 656 C CA . ASN A 1 82 ? -5.553 -11.183 -16.365 1.00 80.00 82 ASN A CA 1
ATOM 657 C C . ASN A 1 82 ? -6.328 -9.926 -16.793 1.00 80.00 82 ASN A C 1
ATOM 659 O O . ASN A 1 82 ? -7.194 -10.017 -17.659 1.00 80.00 82 ASN A O 1
ATOM 663 N N . THR A 1 83 ? -6.035 -8.764 -16.204 1.00 80.81 83 THR A N 1
ATOM 664 C CA . THR A 1 83 ? -6.651 -7.482 -16.572 1.00 80.81 83 THR A CA 1
ATOM 665 C C . THR A 1 83 ? -5.806 -6.732 -17.595 1.00 80.81 83 THR A C 1
A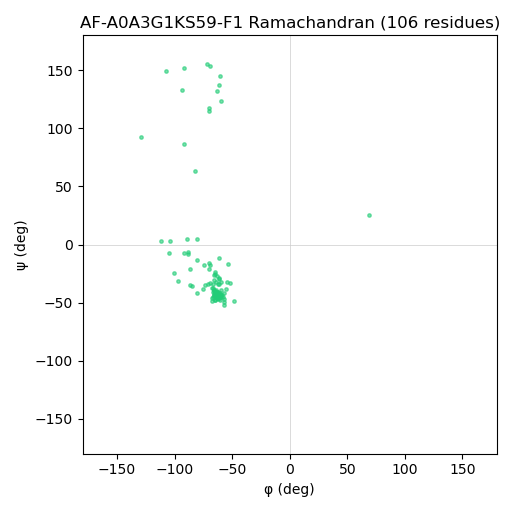TOM 667 O O . THR A 1 83 ? -4.600 -6.561 -17.403 1.00 80.81 83 THR A O 1
ATOM 670 N N . ASP A 1 84 ? -6.438 -6.217 -18.651 1.00 79.31 84 ASP A N 1
ATOM 671 C CA . ASP A 1 84 ? -5.794 -5.315 -19.612 1.00 79.31 84 ASP A CA 1
ATOM 672 C C . ASP A 1 84 ? -5.781 -3.872 -19.085 1.00 79.31 84 ASP A C 1
ATOM 674 O O . ASP A 1 84 ? -6.359 -2.951 -19.660 1.00 79.31 84 ASP A O 1
ATOM 678 N N . TYR A 1 85 ? -5.081 -3.673 -17.967 1.00 78.00 85 TYR A N 1
ATOM 679 C CA . TYR A 1 85 ? -4.984 -2.384 -17.272 1.00 78.00 85 TYR A CA 1
ATOM 680 C C . TYR A 1 85 ? -4.342 -1.269 -18.121 1.00 78.00 85 TYR A C 1
ATOM 682 O O . TYR A 1 85 ? -4.332 -0.109 -17.712 1.00 78.00 85 TYR A O 1
ATOM 690 N N . ARG A 1 86 ? -3.734 -1.603 -19.270 1.00 79.06 86 ARG A N 1
ATOM 691 C CA . ARG A 1 86 ? -3.102 -0.627 -20.171 1.00 79.06 86 ARG A CA 1
ATOM 692 C C . ARG A 1 86 ? -4.098 -0.002 -21.137 1.00 79.06 86 ARG A C 1
ATOM 694 O O . ARG A 1 86 ? -3.937 1.170 -21.463 1.00 79.06 86 ARG A O 1
ATOM 701 N N . ASN A 1 87 ? -5.074 -0.780 -21.596 1.00 81.38 87 ASN A N 1
ATOM 702 C CA . ASN A 1 87 ? -6.087 -0.317 -22.539 1.00 81.38 87 ASN A CA 1
ATOM 703 C C . ASN A 1 87 ? -7.412 0.019 -21.845 1.00 81.38 87 ASN A C 1
ATOM 705 O O . ASN A 1 87 ? -8.150 0.859 -22.354 1.00 81.38 87 ASN A O 1
ATOM 709 N N . ASP A 1 88 ? -7.684 -0.580 -20.683 1.00 80.94 88 ASP A N 1
ATOM 710 C CA . ASP A 1 88 ? -8.894 -0.343 -19.903 1.00 80.94 88 ASP A CA 1
ATOM 711 C C . ASP A 1 88 ? -8.573 -0.026 -18.428 1.00 80.94 88 ASP A C 1
ATOM 713 O O . ASP A 1 88 ? -8.428 -0.934 -17.600 1.00 80.94 88 ASP A O 1
ATOM 717 N N . PRO A 1 89 ? -8.439 1.263 -18.070 1.00 80.06 89 PRO A N 1
ATOM 718 C CA . PRO A 1 89 ? -8.140 1.666 -16.701 1.00 80.06 89 PRO A CA 1
ATOM 719 C C . PRO A 1 89 ? -9.300 1.415 -15.725 1.00 80.06 89 PRO A C 1
ATOM 721 O O . PRO A 1 89 ? -9.053 1.380 -14.521 1.00 80.06 89 PRO A O 1
ATOM 724 N N . GLU A 1 90 ? -10.537 1.212 -16.193 1.00 82.19 90 GLU A N 1
ATOM 725 C CA . GLU A 1 90 ? -11.676 0.952 -15.302 1.00 82.19 90 GLU A CA 1
ATOM 726 C C . GLU A 1 90 ? -11.560 -0.426 -14.636 1.00 82.19 90 GLU A C 1
ATOM 728 O O . GLU A 1 90 ? -11.871 -0.576 -13.454 1.00 82.19 90 GLU A O 1
ATOM 733 N N . THR A 1 91 ? -10.985 -1.411 -15.337 1.00 81.56 91 THR A N 1
ATOM 734 C CA . THR A 1 91 ? -10.714 -2.749 -14.771 1.00 81.56 91 THR A CA 1
ATOM 735 C C . THR A 1 91 ? -9.760 -2.710 -13.580 1.00 81.56 91 THR A C 1
ATOM 737 O O . THR A 1 91 ? -9.840 -3.552 -12.685 1.00 81.56 91 THR A O 1
ATOM 740 N N . LEU A 1 92 ? -8.861 -1.722 -13.538 1.00 83.38 92 LEU A N 1
ATOM 741 C CA . LEU A 1 92 ? -7.938 -1.539 -12.424 1.00 83.38 92 LEU A CA 1
ATOM 742 C C . LEU A 1 92 ? -8.655 -0.994 -11.183 1.00 83.38 92 LEU A C 1
ATOM 744 O O . LEU A 1 92 ? -8.315 -1.385 -10.066 1.00 83.38 92 LEU A O 1
ATOM 748 N N . GLU A 1 93 ? -9.658 -0.136 -11.373 1.00 85.88 93 GLU A N 1
ATOM 749 C CA . GLU A 1 93 ? -10.457 0.445 -10.290 1.00 85.88 93 GLU A CA 1
ATOM 750 C C . GLU A 1 93 ? -11.225 -0.639 -9.517 1.00 85.88 93 GLU A C 1
ATOM 752 O O . GLU A 1 93 ? -11.337 -0.585 -8.292 1.00 85.88 93 GLU A O 1
ATOM 757 N N . GLU A 1 94 ? -11.667 -1.700 -10.197 1.00 86.56 94 GLU A N 1
ATOM 758 C CA . GLU A 1 94 ? -12.322 -2.844 -9.552 1.00 86.56 94 GLU A CA 1
ATOM 759 C C . GLU A 1 94 ? -11.397 -3.629 -8.610 1.00 86.56 94 GLU A C 1
ATOM 761 O O . GLU A 1 94 ? -11.879 -4.272 -7.670 1.00 86.56 94 GLU A O 1
ATOM 766 N N . LEU A 1 95 ? -10.082 -3.575 -8.847 1.00 87.88 95 LEU A N 1
ATOM 767 C CA . LEU A 1 95 ? -9.052 -4.226 -8.035 1.00 87.88 95 LEU A CA 1
ATOM 768 C C . LEU A 1 95 ? -8.565 -3.347 -6.874 1.00 87.88 95 LEU A C 1
ATOM 770 O O . LEU A 1 95 ? -7.807 -3.823 -6.026 1.00 87.88 95 LEU A O 1
ATOM 774 N N . MET A 1 96 ? -8.975 -2.077 -6.825 1.00 89.75 96 MET A N 1
ATOM 775 C CA . MET A 1 96 ? -8.553 -1.141 -5.789 1.00 89.75 96 MET A CA 1
ATOM 776 C C . MET A 1 96 ? -9.131 -1.494 -4.413 1.00 89.75 96 MET A C 1
ATOM 778 O O . MET A 1 96 ? -10.207 -2.082 -4.302 1.00 89.75 96 MET A O 1
ATOM 782 N N . PRO A 1 97 ? -8.457 -1.107 -3.317 1.00 89.75 97 PRO A N 1
ATOM 783 C CA . PRO A 1 97 ? -8.823 -1.566 -1.981 1.00 89.75 97 PRO A CA 1
ATOM 784 C C . PRO A 1 97 ? -10.143 -0.972 -1.472 1.00 89.75 97 PRO A C 1
ATOM 786 O O . PRO A 1 97 ? -10.723 -1.497 -0.528 1.00 89.75 97 PRO A O 1
ATOM 789 N N . TRP A 1 98 ? -10.646 0.100 -2.082 1.00 88.62 98 TRP A N 1
ATOM 790 C CA . TRP A 1 98 ? -11.967 0.669 -1.792 1.00 88.62 98 TRP A CA 1
ATOM 791 C C . TRP A 1 98 ? -13.100 0.049 -2.626 1.00 88.62 98 TRP A C 1
ATOM 793 O O . TRP A 1 98 ? -14.268 0.337 -2.364 1.00 88.62 98 TRP A O 1
ATOM 803 N N . SER A 1 99 ? -12.784 -0.812 -3.599 1.00 91.38 99 SER A N 1
ATOM 804 C CA . SER A 1 99 ? -13.776 -1.492 -4.435 1.00 91.38 99 SER A CA 1
ATOM 805 C C . SER A 1 99 ? -14.704 -2.379 -3.590 1.00 91.38 99 SER A C 1
ATOM 807 O O . SER A 1 99 ? -14.220 -3.115 -2.720 1.00 91.38 99 SER A O 1
ATOM 809 N N . PRO A 1 100 ? -16.028 -2.389 -3.851 1.00 89.19 100 PRO A N 1
ATOM 810 C CA . PRO A 1 100 ? -16.980 -3.219 -3.114 1.00 89.19 100 PRO A CA 1
ATOM 811 C C . PRO A 1 100 ? -16.616 -4.708 -3.130 1.00 89.19 100 PRO A C 1
ATOM 813 O O . PRO A 1 100 ? -16.743 -5.381 -2.110 1.00 89.19 100 PRO A O 1
ATOM 816 N N . ARG A 1 101 ? -16.114 -5.208 -4.267 1.00 88.06 101 ARG A N 1
ATOM 817 C CA . ARG A 1 101 ? -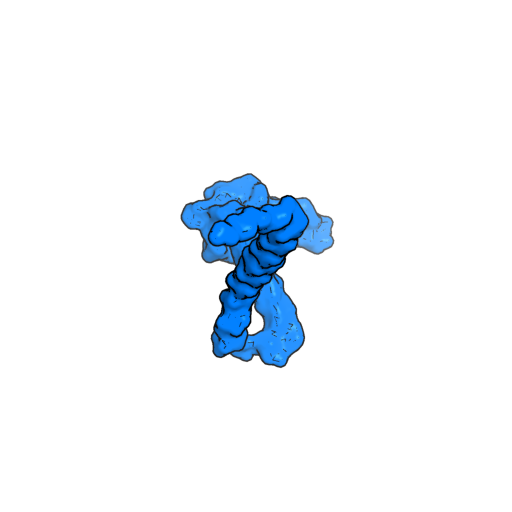15.756 -6.620 -4.463 1.00 88.06 101 ARG A CA 1
ATOM 818 C C . ARG A 1 101 ? -14.554 -7.027 -3.612 1.00 88.06 101 ARG A C 1
ATOM 820 O O . ARG A 1 101 ? -14.594 -8.029 -2.896 1.00 88.06 101 ARG A O 1
ATOM 827 N N . VAL A 1 102 ? -13.512 -6.199 -3.620 1.00 90.00 102 VAL A N 1
ATOM 828 C CA . VAL A 1 102 ? -12.319 -6.403 -2.788 1.00 90.00 102 VAL A CA 1
ATOM 829 C C . VAL A 1 102 ? -12.683 -6.335 -1.307 1.00 90.00 102 VAL A C 1
ATOM 831 O O . VAL A 1 102 ? -12.236 -7.159 -0.514 1.00 90.00 102 VAL A O 1
ATOM 834 N N . GLN A 1 103 ? -13.546 -5.392 -0.936 1.00 89.31 103 GLN A N 1
ATOM 835 C CA . GLN A 1 103 ? -14.005 -5.215 0.437 1.00 89.31 103 GLN A CA 1
ATOM 836 C C . GLN A 1 103 ? -14.812 -6.413 0.955 1.00 89.31 103 GLN A C 1
ATOM 838 O O . GLN A 1 103 ? -14.727 -6.722 2.141 1.00 89.31 103 GLN A O 1
ATOM 843 N N . THR A 1 104 ? -15.559 -7.113 0.096 1.00 87.44 104 THR A N 1
ATOM 844 C CA . THR A 1 104 ? -16.260 -8.347 0.484 1.00 87.44 104 THR A CA 1
ATOM 845 C C . THR A 1 104 ? -15.333 -9.552 0.619 1.00 87.44 104 THR A C 1
ATOM 847 O O . THR A 1 104 ? -15.515 -10.354 1.530 1.00 87.44 104 THR A O 1
ATOM 850 N N . GLU A 1 105 ? -14.333 -9.687 -0.254 1.00 85.69 105 GLU A N 1
ATOM 851 C CA . GLU A 1 105 ? -13.472 -10.877 -0.287 1.00 85.69 105 GLU A CA 1
ATOM 852 C C . GLU A 1 105 ? -12.279 -10.786 0.683 1.00 85.69 105 GLU A C 1
ATOM 854 O O . GLU A 1 105 ? -11.877 -11.787 1.274 1.00 85.69 105 GLU A O 1
ATOM 859 N N . CYS A 1 106 ? -11.714 -9.588 0.876 1.00 86.06 106 CYS A N 1
ATOM 860 C CA . CYS A 1 106 ? -10.425 -9.393 1.551 1.00 86.06 106 CYS A CA 1
ATOM 861 C C . CYS A 1 106 ? -10.519 -8.859 2.992 1.00 86.06 106 CYS A C 1
ATOM 863 O O . CYS A 1 106 ? -9.481 -8.598 3.599 1.00 86.06 106 CYS A O 1
ATOM 865 N N . LYS A 1 107 ? -11.721 -8.676 3.558 1.00 84.31 107 LYS A N 1
ATOM 866 C CA . LYS A 1 107 ? -11.907 -8.196 4.946 1.00 84.31 107 LYS A CA 1
ATOM 867 C C . LYS A 1 107 ? -11.755 -9.266 6.036 1.00 84.31 107 LYS A C 1
ATOM 869 O O . LYS A 1 107 ? -11.675 -8.897 7.204 1.00 84.31 107 LYS A O 1
ATOM 874 N N . ASN A 1 108 ? -11.751 -10.547 5.662 1.00 63.47 108 ASN A N 1
ATOM 875 C CA . ASN A 1 108 ? -11.727 -11.684 6.592 1.00 63.47 108 ASN A CA 1
ATOM 876 C C . ASN A 1 108 ? -10.384 -11.875 7.312 1.00 63.47 108 ASN A C 1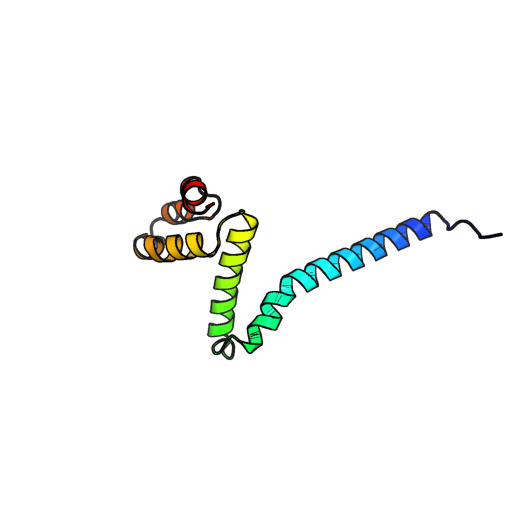
ATOM 878 O O . ASN A 1 108 ? -9.313 -11.756 6.664 1.00 63.47 108 ASN A O 1
#

Mean predicted aligned error: 9.65 Å

Foldseek 3Di:
DDDDDDPVVVVVVVVVVVVVVVVVVVCVVCVVVVVCVVVQPQCPDPVSVVVVVVLVVLQVQLVVLQFASVQLVVLCVVCVVVDPCVVDVVSVVCSHNPHPVNCVRGND

pLDDT: mean 83.42, std 8.36, range [53.88, 92.69]

Sequence (108 aa):
MRLLPKPEDFLKMRIRLYILMLGYLAENSIRPFVLGRKNWLFADTPKGASASAAVYSIVETAKANGLNVYTYLNYLLLYMPNTDYRNDPETLEELMPWSPRVQTECKN

InterPro domains:
  IPR004291 Transposase IS66, central domain [PF03050] (26-50)
  IPR039552 Transposase IS66, C-terminal [PF13817] (57-98)
  IPR052344 Transposase-related protein [PTHR33678] (24-79)

Solvent-accessible surface area (backbone atoms only — not comparable to full-atom values): 6256 Å² total; per-residue (Å²): 131,86,78,77,77,54,78,68,54,54,52,54,50,48,54,54,50,50,54,52,52,52,50,51,54,55,51,60,68,48,44,64,60,63,63,43,54,83,72,42,93,55,52,88,41,75,68,35,39,51,53,51,49,52,54,49,49,54,45,52,51,25,49,76,60,63,32,28,51,68,54,43,52,52,50,47,70,66,50,54,82,78,49,60,52,88,85,36,62,68,67,48,53,55,71,32,66,84,20,71,66,39,50,69,70,18,50,112

Secondary structure (DSSP, 8-state):
-PPPPPHHHHHHHHHHHHHHHHHHHHHHHHHHHHHHTTT-TTTTSHHHHHHHHHHHHHHHHHHHTT--HHHHHHHHHHHGGGS-TTT-THHHHTTSTTSHHHHHHS--